Protein AF-A0A973QUW1-F1 (afdb_monomer_lite)

Sequence (103 aa):
MPLIRKERAGNDSFGNSWPEDGAVVKVDPEHVPSLLAIEDGGFSEVTPATKETPEDPTPPEDPEEELSEVDPDAPAGEPESKPAAKKTTARKTTASRKTVEEG

Radius of gyration: 27.48 Å; chains: 1; bounding box: 57×66×60 Å

Structure (mmCIF, N/CA/C/O backbone):
data_AF-A0A973QUW1-F1
#
_entry.id   AF-A0A973QUW1-F1
#
loop_
_atom_site.group_PDB
_atom_site.id
_atom_site.type_symbol
_atom_site.label_atom_id
_atom_site.label_alt_id
_atom_site.label_comp_id
_atom_site.label_asym_id
_atom_site.label_entity_id
_atom_site.label_seq_id
_atom_site.pdbx_PDB_ins_code
_atom_site.Cartn_x
_atom_site.Cartn_y
_atom_site.Cartn_z
_atom_site.occupancy
_atom_site.B_iso_or_equiv
_atom_site.auth_seq_id
_atom_site.auth_comp_id
_atom_site.auth_asym_id
_atom_site.auth_atom_id
_atom_site.pdbx_PDB_model_num
ATOM 1 N N . MET A 1 1 ? -1.260 -6.992 12.700 1.00 79.62 1 MET A N 1
ATOM 2 C CA . MET A 1 1 ? -1.163 -5.745 11.916 1.00 79.62 1 MET A CA 1
ATOM 3 C C . MET A 1 1 ? -1.343 -6.124 10.456 1.00 79.62 1 MET A C 1
ATOM 5 O O . MET A 1 1 ? -0.761 -7.140 10.070 1.00 79.62 1 MET A O 1
ATOM 9 N N . PRO A 1 2 ? -2.172 -5.382 9.717 1.00 87.00 2 PRO A N 1
ATOM 10 C CA . PRO A 1 2 ? -2.476 -5.638 8.312 1.00 87.00 2 PRO A CA 1
ATOM 11 C C . PRO A 1 2 ? -1.239 -5.492 7.419 1.00 87.00 2 PRO A C 1
ATOM 13 O O . PRO A 1 2 ? -0.310 -4.740 7.725 1.00 87.00 2 PRO A O 1
ATOM 16 N N . LEU A 1 3 ? -1.229 -6.252 6.327 1.00 92.19 3 LEU A N 1
ATOM 17 C CA . LEU A 1 3 ? -0.227 -6.152 5.275 1.00 92.19 3 LEU A CA 1
ATOM 18 C C . LEU A 1 3 ? -0.857 -5.393 4.116 1.00 92.19 3 LEU A C 1
ATOM 20 O O . LEU A 1 3 ? -1.911 -5.784 3.625 1.00 92.19 3 LEU A O 1
ATOM 24 N N . ILE A 1 4 ? -0.220 -4.315 3.686 1.00 93.62 4 ILE A N 1
ATOM 25 C CA . ILE A 1 4 ? -0.673 -3.517 2.551 1.00 93.62 4 ILE A CA 1
ATOM 26 C C . ILE A 1 4 ? 0.357 -3.673 1.444 1.00 93.62 4 ILE A C 1
ATOM 28 O O . ILE A 1 4 ? 1.553 -3.681 1.719 1.00 93.62 4 ILE A O 1
ATOM 32 N N . ARG A 1 5 ? -0.105 -3.814 0.207 1.00 94.19 5 ARG A N 1
ATOM 33 C CA . ARG A 1 5 ? 0.693 -3.736 -1.014 1.00 94.19 5 ARG A CA 1
ATOM 34 C C . ARG A 1 5 ? 0.607 -2.323 -1.573 1.00 94.19 5 ARG A C 1
ATOM 36 O O . ARG A 1 5 ? -0.485 -1.764 -1.590 1.00 94.19 5 ARG A O 1
ATOM 43 N N . LYS A 1 6 ? 1.716 -1.777 -2.070 1.00 93.69 6 LYS A N 1
ATOM 44 C CA . LYS A 1 6 ? 1.737 -0.508 -2.809 1.00 93.69 6 LYS A CA 1
ATOM 45 C C . LYS A 1 6 ? 2.309 -0.726 -4.198 1.00 93.69 6 LYS A C 1
ATOM 47 O O . LYS A 1 6 ? 3.370 -1.324 -4.322 1.00 93.69 6 LYS A O 1
ATOM 52 N N . GLU A 1 7 ? 1.633 -0.232 -5.226 1.00 94.19 7 GLU A N 1
ATOM 53 C CA . GLU A 1 7 ? 2.042 -0.407 -6.621 1.00 94.19 7 GLU A CA 1
ATOM 54 C C . GLU A 1 7 ? 3.420 0.195 -6.905 1.00 94.19 7 GLU A C 1
ATOM 56 O O . GLU A 1 7 ? 4.230 -0.463 -7.548 1.00 94.19 7 GLU A O 1
ATOM 61 N N . ARG A 1 8 ? 3.714 1.391 -6.377 1.00 91.94 8 ARG A N 1
ATOM 62 C CA . ARG A 1 8 ? 4.979 2.094 -6.627 1.00 91.94 8 ARG A CA 1
ATOM 63 C C . ARG A 1 8 ? 5.869 2.213 -5.388 1.00 91.94 8 ARG A C 1
ATOM 65 O O . ARG A 1 8 ? 5.391 2.586 -4.312 1.00 91.94 8 ARG A O 1
ATOM 72 N N . ALA A 1 9 ? 7.172 1.989 -5.566 1.00 93.19 9 ALA A N 1
ATOM 73 C CA . ALA A 1 9 ? 8.188 2.193 -4.530 1.00 93.19 9 ALA A CA 1
ATOM 74 C C . ALA A 1 9 ? 8.209 3.642 -3.989 1.00 93.19 9 ALA A C 1
ATOM 76 O O . ALA A 1 9 ? 7.763 4.589 -4.642 1.00 93.19 9 ALA A O 1
ATOM 77 N N . GLY A 1 10 ? 8.762 3.837 -2.791 1.00 92.12 10 GLY A N 1
ATOM 78 C CA . GLY A 1 10 ? 8.957 5.156 -2.174 1.00 92.12 10 GLY A CA 1
ATOM 79 C C . GLY A 1 10 ? 8.331 5.269 -0.790 1.00 92.12 10 GLY A C 1
ATOM 80 O O . GLY A 1 10 ? 8.098 4.270 -0.127 1.00 92.12 10 GLY A O 1
ATOM 81 N N . ASN A 1 11 ? 8.037 6.482 -0.335 1.00 92.50 11 ASN A N 1
ATOM 82 C CA . ASN A 1 11 ? 7.436 6.715 0.980 1.00 92.50 11 ASN A CA 1
ATOM 83 C C . ASN A 1 11 ? 5.938 7.014 0.855 1.00 92.50 11 ASN A C 1
ATOM 85 O O . ASN A 1 11 ? 5.486 7.525 -0.171 1.00 92.50 11 ASN A O 1
ATOM 89 N N . ASP A 1 12 ? 5.151 6.660 1.866 1.00 88.44 12 ASP A N 1
ATOM 90 C CA . ASP A 1 12 ? 3.789 7.180 2.026 1.00 88.44 12 ASP A CA 1
ATOM 91 C C . ASP A 1 12 ? 3.731 8.295 3.081 1.00 88.44 12 ASP A C 1
ATOM 93 O O . ASP A 1 12 ? 4.705 8.565 3.789 1.00 88.44 12 ASP A O 1
ATOM 97 N N . SER A 1 13 ? 2.582 8.963 3.173 1.00 88.62 13 SER A N 1
ATOM 98 C CA . SER A 1 13 ? 2.363 10.115 4.054 1.00 88.62 13 SER A CA 1
ATOM 99 C C . SER A 1 13 ? 2.446 9.797 5.553 1.00 88.62 13 SER A C 1
ATOM 101 O O . SER A 1 13 ? 2.613 10.718 6.347 1.00 88.62 13 SER A O 1
ATOM 103 N N . PHE A 1 14 ? 2.369 8.523 5.944 1.00 89.50 14 PHE A N 1
ATOM 104 C CA . PHE A 1 14 ? 2.514 8.050 7.324 1.00 89.50 14 PHE A CA 1
ATOM 105 C C . PHE A 1 14 ? 3.948 7.612 7.653 1.00 89.50 14 PHE A C 1
ATOM 107 O O . PHE A 1 14 ? 4.220 7.166 8.765 1.00 89.50 14 PHE A O 1
ATOM 114 N N . GLY A 1 15 ? 4.880 7.757 6.705 1.00 90.75 15 GLY A N 1
ATOM 115 C CA . GLY A 1 15 ? 6.298 7.486 6.914 1.00 90.75 15 GLY A CA 1
ATOM 116 C C . GLY A 1 15 ? 6.718 6.033 6.697 1.00 90.75 15 GLY A C 1
ATOM 117 O O . GLY A 1 15 ? 7.873 5.716 6.988 1.00 90.75 15 GLY A O 1
ATOM 118 N N . ASN A 1 16 ? 5.859 5.152 6.161 1.00 91.06 16 ASN A N 1
ATOM 119 C CA . ASN A 1 16 ? 6.328 3.821 5.766 1.00 91.06 16 ASN A CA 1
ATOM 120 C C . ASN A 1 16 ? 7.137 3.913 4.465 1.00 91.06 16 ASN A C 1
ATOM 122 O O . ASN A 1 16 ? 6.828 4.686 3.551 1.00 91.06 16 ASN A O 1
ATOM 126 N N . SER A 1 17 ? 8.205 3.122 4.405 1.00 93.19 17 SER A N 1
ATOM 127 C CA . SER A 1 17 ? 9.081 3.011 3.240 1.00 93.19 17 SER A CA 1
ATOM 128 C C . SER A 1 17 ? 8.763 1.731 2.477 1.00 93.19 17 SER A C 1
ATOM 130 O O . SER A 1 17 ? 8.763 0.641 3.047 1.00 93.19 17 SER A O 1
ATOM 132 N N . TRP A 1 18 ? 8.545 1.878 1.178 1.00 93.38 18 TRP A N 1
ATOM 133 C CA . TRP A 1 18 ? 8.204 0.824 0.235 1.00 93.38 18 TRP A CA 1
ATOM 134 C C . TRP A 1 18 ? 9.434 0.566 -0.643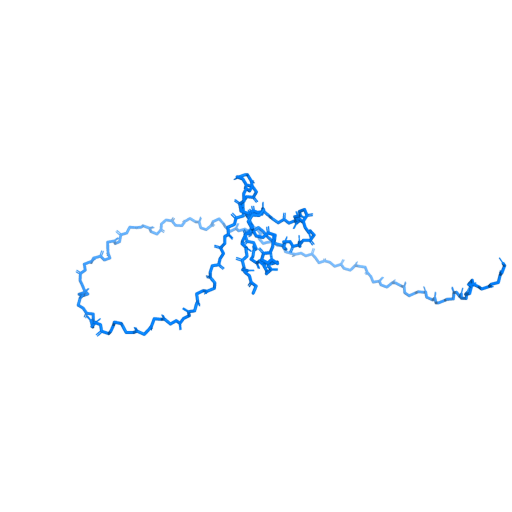 1.00 93.38 18 TRP A C 1
ATOM 136 O O . TRP A 1 18 ? 9.767 1.421 -1.468 1.00 93.38 18 TRP A O 1
ATOM 146 N N . PRO A 1 19 ? 10.166 -0.542 -0.420 1.00 92.88 19 PRO A N 1
ATOM 147 C CA . PRO A 1 19 ? 11.487 -0.754 -1.015 1.00 92.88 19 PRO A CA 1
ATOM 148 C C . PRO A 1 19 ? 11.456 -0.941 -2.535 1.00 92.88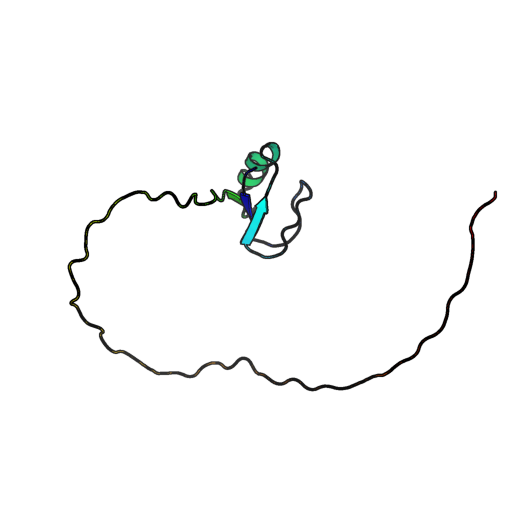 19 PRO A C 1
ATOM 150 O O . PRO A 1 19 ? 12.411 -0.567 -3.210 1.00 92.88 19 PRO A O 1
ATOM 153 N N . GLU A 1 20 ? 10.370 -1.499 -3.062 1.00 94.06 20 GLU A N 1
ATOM 154 C CA . GLU A 1 20 ? 10.191 -1.815 -4.477 1.00 94.06 20 GLU A CA 1
ATOM 155 C C . GLU A 1 20 ? 8.726 -1.646 -4.896 1.00 94.06 20 GLU A C 1
ATOM 157 O O . GLU A 1 20 ? 7.826 -1.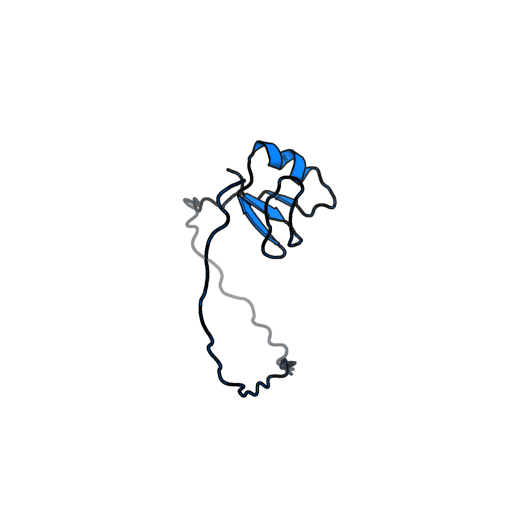514 -4.059 1.00 94.06 20 GLU A O 1
ATOM 162 N N . ASP A 1 21 ? 8.496 -1.617 -6.204 1.00 92.62 21 ASP A N 1
ATOM 163 C CA . ASP A 1 21 ? 7.165 -1.568 -6.796 1.00 92.62 21 ASP A CA 1
ATOM 164 C C . ASP A 1 21 ? 6.404 -2.863 -6.483 1.00 92.62 21 ASP A C 1
ATOM 166 O O . ASP A 1 21 ? 6.911 -3.972 -6.640 1.00 92.62 21 ASP A O 1
ATOM 170 N N . GLY A 1 22 ? 5.177 -2.738 -5.988 1.00 90.56 22 GLY A N 1
ATOM 171 C CA . GLY A 1 22 ? 4.398 -3.873 -5.510 1.00 90.56 22 GLY A CA 1
ATOM 172 C C . GLY A 1 22 ? 4.838 -4.415 -4.148 1.00 90.56 22 GLY A C 1
ATOM 173 O O . GLY A 1 22 ? 4.346 -5.482 -3.773 1.00 90.56 22 GLY A O 1
ATOM 174 N N . ALA A 1 23 ? 5.720 -3.727 -3.411 1.00 92.62 23 ALA A N 1
ATOM 175 C CA . ALA A 1 23 ? 6.149 -4.163 -2.086 1.00 92.62 23 ALA A CA 1
ATOM 176 C C . ALA A 1 23 ? 4.960 -4.327 -1.133 1.00 92.62 23 ALA A C 1
ATOM 178 O O . ALA A 1 23 ? 3.990 -3.569 -1.190 1.00 92.62 23 ALA A O 1
ATOM 179 N N . VAL A 1 24 ? 5.067 -5.303 -0.230 1.00 93.44 24 VAL A N 1
ATOM 180 C CA . VAL A 1 24 ? 4.084 -5.560 0.823 1.00 93.44 24 VAL A CA 1
ATOM 181 C C . VAL A 1 24 ? 4.702 -5.204 2.165 1.00 93.44 24 VAL A C 1
ATOM 183 O O . VAL A 1 24 ? 5.690 -5.806 2.585 1.00 93.44 24 VAL A O 1
ATOM 186 N N . VAL A 1 25 ? 4.120 -4.221 2.844 1.00 91.75 25 VAL A N 1
ATOM 187 C CA . VAL A 1 25 ? 4.622 -3.695 4.113 1.00 91.75 25 VAL A CA 1
ATOM 188 C C . VAL A 1 25 ? 3.550 -3.844 5.183 1.00 91.75 25 VAL A C 1
ATOM 190 O O . VAL A 1 25 ? 2.349 -3.745 4.933 1.00 91.75 25 VAL A O 1
ATOM 193 N N . LYS A 1 26 ? 4.000 -4.118 6.406 1.00 93.12 26 LYS A N 1
ATOM 194 C CA . LYS A 1 26 ? 3.146 -4.168 7.589 1.00 93.12 26 LYS A CA 1
ATOM 195 C C . LYS A 1 26 ? 2.839 -2.738 8.023 1.00 93.12 26 LYS A C 1
ATOM 197 O O . LYS A 1 26 ? 3.758 -2.016 8.396 1.00 93.12 26 LYS A O 1
ATOM 202 N N . VAL A 1 27 ? 1.570 -2.352 7.971 1.00 91.50 27 VAL A N 1
ATOM 203 C CA . VAL A 1 27 ? 1.118 -0.991 8.291 1.00 91.50 27 VAL A CA 1
ATOM 204 C C . VAL A 1 27 ? 0.268 -1.016 9.557 1.00 91.50 27 VAL A C 1
ATOM 206 O O . VAL A 1 27 ? -0.375 -2.022 9.877 1.00 91.50 27 VAL A O 1
ATOM 209 N N . ASP A 1 28 ? 0.282 0.086 10.300 1.00 91.50 28 ASP A N 1
ATOM 210 C CA . ASP A 1 28 ? -0.593 0.263 11.453 1.00 91.50 28 ASP A CA 1
ATOM 211 C C . ASP A 1 28 ? -2.072 0.259 11.017 1.00 91.50 28 ASP A C 1
ATOM 213 O O . ASP A 1 28 ? -2.427 0.937 10.046 1.00 91.50 28 ASP A O 1
ATOM 217 N N . PRO A 1 29 ? -2.956 -0.504 11.689 1.00 90.31 29 PRO A N 1
ATOM 218 C CA . PRO A 1 29 ? -4.354 -0.645 11.278 1.00 90.31 29 PRO A CA 1
ATOM 219 C C . PRO A 1 29 ? -5.118 0.683 11.230 1.00 90.31 29 PRO A C 1
ATOM 221 O O . PRO A 1 29 ? -6.048 0.809 10.442 1.00 90.31 29 PRO A O 1
ATOM 224 N N . GLU A 1 30 ? -4.709 1.683 12.014 1.00 92.44 30 GLU A N 1
ATOM 225 C CA . GLU A 1 30 ? -5.315 3.020 11.997 1.00 92.44 30 GLU A CA 1
ATOM 226 C C . GLU A 1 30 ? -5.053 3.778 10.682 1.00 92.44 30 GLU A C 1
ATOM 228 O O . GLU A 1 30 ? -5.855 4.618 10.274 1.00 92.44 30 GLU A O 1
ATOM 233 N N . HIS A 1 31 ? -3.963 3.464 9.973 1.00 92.44 31 HIS A N 1
ATOM 234 C CA . HIS A 1 31 ? -3.588 4.129 8.720 1.00 92.44 31 HIS A CA 1
ATOM 235 C C . HIS A 1 31 ? -4.122 3.413 7.473 1.00 92.44 31 HIS A C 1
ATOM 237 O O . HIS A 1 31 ? -4.284 4.042 6.429 1.00 92.44 31 HIS A O 1
ATOM 243 N N . VAL A 1 32 ? -4.440 2.118 7.570 1.00 90.62 32 VAL A N 1
ATOM 244 C CA . VAL A 1 32 ? -4.957 1.309 6.454 1.00 90.62 32 VAL A CA 1
ATOM 245 C C . VAL A 1 32 ? -6.172 1.905 5.744 1.00 90.62 32 VAL A C 1
ATOM 247 O O . VAL A 1 32 ? -6.089 2.054 4.525 1.00 90.62 32 VAL A O 1
ATOM 250 N N . PRO A 1 33 ? -7.273 2.288 6.423 1.00 92.81 33 PRO A N 1
ATOM 251 C CA . PRO A 1 33 ? -8.428 2.846 5.721 1.00 92.81 33 PRO A CA 1
ATOM 252 C C . PRO A 1 33 ? -8.067 4.129 4.965 1.00 92.81 33 PRO A C 1
ATOM 254 O O . PRO A 1 33 ? -8.570 4.356 3.870 1.00 92.81 33 PRO A O 1
ATOM 257 N N . SER A 1 34 ? -7.147 4.930 5.509 1.00 93.38 34 SER A N 1
ATOM 258 C CA . SER A 1 34 ? -6.661 6.148 4.860 1.00 93.38 34 SER A CA 1
ATOM 259 C C . SER A 1 34 ? -5.812 5.855 3.624 1.00 93.38 34 SER A C 1
ATOM 261 O O . SER A 1 34 ? -5.915 6.587 2.649 1.00 93.38 34 SER A O 1
ATOM 263 N N . LEU A 1 35 ? -4.994 4.796 3.638 1.00 90.19 35 LEU A N 1
ATOM 264 C CA . LEU A 1 35 ? -4.202 4.373 2.477 1.00 90.19 35 LEU A CA 1
ATOM 265 C C . LEU A 1 35 ? -5.079 3.771 1.374 1.00 90.19 35 LEU A C 1
ATOM 267 O O . LEU A 1 35 ? -4.907 4.106 0.206 1.00 90.19 35 LEU A O 1
ATOM 271 N N . LEU A 1 36 ? -6.037 2.916 1.741 1.00 90.31 36 LEU A N 1
ATOM 272 C CA . LEU A 1 36 ? -6.958 2.277 0.795 1.00 90.31 36 LEU A CA 1
ATOM 273 C C . LEU A 1 36 ? -7.970 3.260 0.188 1.00 90.31 36 LEU A C 1
ATOM 275 O O . LEU A 1 36 ? -8.492 3.001 -0.890 1.00 90.31 36 LEU A O 1
ATOM 279 N N . ALA A 1 37 ? -8.237 4.388 0.852 1.00 92.88 37 ALA A N 1
ATOM 280 C CA . ALA A 1 37 ? -9.100 5.445 0.326 1.00 92.88 37 ALA A CA 1
ATOM 281 C C . ALA A 1 37 ? -8.449 6.278 -0.797 1.00 92.88 37 ALA A C 1
ATOM 283 O O . ALA A 1 37 ? -9.127 7.093 -1.421 1.00 92.88 37 ALA A O 1
ATOM 284 N N . ILE A 1 38 ? -7.147 6.113 -1.058 1.00 88.56 38 ILE A N 1
ATOM 285 C CA . ILE A 1 38 ? -6.446 6.843 -2.118 1.00 88.56 38 ILE A CA 1
ATOM 286 C C . ILE A 1 38 ? -6.621 6.082 -3.440 1.00 88.56 38 ILE A C 1
ATOM 288 O O . ILE A 1 38 ? -5.870 5.147 -3.712 1.00 88.56 38 ILE A O 1
ATOM 292 N N . GLU A 1 39 ? -7.571 6.509 -4.279 1.00 84.25 39 GLU A N 1
ATOM 293 C CA . GLU A 1 39 ? -7.864 5.871 -5.582 1.00 84.25 39 GLU A CA 1
ATOM 294 C C . GLU A 1 39 ? -6.637 5.758 -6.508 1.00 84.25 39 GLU A C 1
ATOM 296 O O . GLU A 1 39 ? -6.443 4.726 -7.141 1.00 84.25 39 GLU A O 1
ATOM 301 N N . ASP A 1 40 ? -5.774 6.777 -6.547 1.00 84.19 40 ASP A N 1
ATOM 302 C CA . ASP A 1 40 ? -4.540 6.797 -7.362 1.00 84.19 40 ASP A CA 1
ATOM 303 C C . ASP A 1 40 ? -3.298 6.300 -6.588 1.00 84.19 40 ASP A C 1
ATOM 305 O O . ASP A 1 40 ? -2.181 6.270 -7.092 1.00 84.19 40 ASP A O 1
ATOM 309 N N . GLY A 1 41 ? -3.461 5.912 -5.320 1.00 82.00 41 GLY A N 1
ATOM 310 C CA . GLY A 1 41 ? -2.337 5.583 -4.439 1.00 82.00 41 GLY A CA 1
ATOM 311 C C . GLY A 1 41 ? -1.724 4.207 -4.702 1.00 82.00 41 GLY A C 1
ATOM 312 O O . GLY A 1 41 ? -0.640 3.913 -4.192 1.00 82.00 41 GLY A O 1
ATOM 313 N N . GLY A 1 42 ? -2.417 3.359 -5.468 1.00 89.44 42 GLY A N 1
ATOM 314 C CA . GLY A 1 42 ? -1.988 1.995 -5.771 1.00 89.44 42 GLY A CA 1
ATOM 315 C C . GLY A 1 42 ? -1.894 1.102 -4.531 1.00 89.44 42 GLY A C 1
ATOM 316 O O . GLY A 1 42 ? -1.066 0.193 -4.502 1.00 89.44 42 GLY A O 1
ATOM 317 N N . PHE A 1 43 ? -2.678 1.379 -3.483 1.00 92.69 43 PHE A N 1
ATOM 318 C CA . PHE A 1 43 ? -2.680 0.596 -2.246 1.00 92.69 43 PHE A CA 1
ATOM 319 C C . PHE A 1 43 ? -3.707 -0.539 -2.306 1.00 92.69 43 PHE A C 1
ATOM 321 O O . PHE A 1 43 ? -4.822 -0.370 -2.792 1.00 92.69 43 PHE A O 1
ATOM 328 N N . SER A 1 44 ? -3.355 -1.713 -1.789 1.00 90.44 44 SER A N 1
ATOM 329 C CA . SER A 1 44 ? -4.267 -2.859 -1.692 1.00 90.44 44 SER A CA 1
ATOM 330 C C . SER A 1 44 ? -4.010 -3.656 -0.423 1.00 90.44 44 SER A C 1
ATOM 332 O O . SER A 1 44 ? -2.859 -3.882 -0.055 1.00 90.44 44 SER A O 1
ATOM 334 N N . GLU A 1 45 ? -5.066 -4.105 0.251 1.00 90.56 45 GLU A N 1
ATOM 335 C CA . GLU A 1 45 ? -4.918 -4.967 1.422 1.00 90.56 45 GLU A CA 1
ATOM 336 C C . GLU A 1 45 ? -4.541 -6.389 0.996 1.00 90.56 45 GLU A C 1
ATOM 338 O O . GLU A 1 45 ? -5.167 -6.983 0.120 1.00 90.56 45 GLU A O 1
ATOM 343 N N . VAL A 1 46 ? -3.497 -6.931 1.620 1.00 89.50 46 VAL A N 1
ATOM 344 C CA . VAL A 1 46 ? -3.058 -8.313 1.450 1.00 89.50 46 VAL A CA 1
ATOM 345 C C . VAL A 1 46 ? -3.447 -9.067 2.708 1.00 89.50 46 VAL A C 1
ATOM 347 O O . VAL A 1 46 ? -2.832 -8.918 3.765 1.00 89.50 46 VAL A O 1
ATOM 350 N N . THR A 1 47 ? -4.457 -9.919 2.602 1.00 80.38 47 THR A N 1
ATOM 351 C CA . THR A 1 47 ? -4.696 -10.928 3.625 1.00 80.38 47 THR A CA 1
ATOM 352 C C . THR A 1 47 ? -3.565 -11.953 3.527 1.00 80.38 47 THR A C 1
ATOM 354 O O . THR A 1 47 ? -3.414 -12.594 2.484 1.00 80.38 47 THR A O 1
ATOM 357 N N . PRO A 1 48 ? -2.704 -12.107 4.558 1.00 65.50 48 PRO A N 1
ATOM 358 C CA . PRO A 1 48 ? -1.750 -13.201 4.550 1.00 65.50 48 PRO A CA 1
ATOM 359 C C . PRO A 1 48 ? -2.578 -14.475 4.477 1.00 65.50 48 PRO A C 1
ATOM 361 O O . PRO A 1 48 ? -3.390 -14.732 5.366 1.00 65.50 48 PRO A O 1
ATOM 364 N N . ALA A 1 49 ? -2.421 -15.231 3.392 1.00 60.12 49 ALA A N 1
ATOM 365 C CA . ALA A 1 49 ? -3.059 -16.523 3.263 1.00 60.12 49 ALA A CA 1
ATOM 366 C C . ALA A 1 49 ? -2.577 -17.380 4.436 1.00 60.12 49 ALA A C 1
ATOM 368 O O . ALA A 1 49 ? -1.467 -17.917 4.426 1.00 60.12 49 ALA A O 1
ATOM 369 N N . THR A 1 5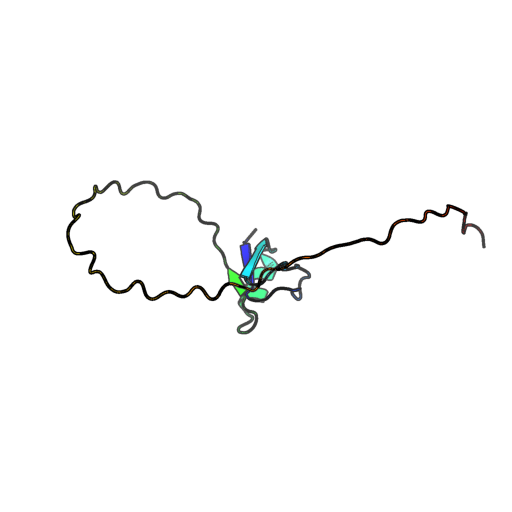0 ? -3.404 -17.484 5.474 1.00 48.81 50 THR A N 1
ATOM 370 C CA . THR A 1 50 ? -3.364 -18.633 6.360 1.00 48.81 50 THR A CA 1
ATOM 371 C C . THR A 1 50 ? -3.505 -19.816 5.411 1.00 48.81 50 THR A C 1
ATOM 373 O O . THR A 1 50 ? -4.528 -19.980 4.749 1.00 48.81 50 THR A O 1
ATOM 376 N N . LYS A 1 51 ? -2.429 -20.586 5.246 1.00 51.47 51 LYS A N 1
ATOM 377 C CA . LYS A 1 51 ? -2.505 -21.932 4.685 1.00 51.47 51 LYS A CA 1
ATOM 378 C C . LYS A 1 51 ? -3.323 -22.785 5.663 1.00 51.47 51 LYS A C 1
ATOM 380 O O . LYS A 1 51 ? -2.777 -23.602 6.385 1.00 51.47 51 LYS A O 1
ATOM 385 N N . GLU A 1 52 ? -4.626 -22.563 5.702 1.00 47.16 52 GLU A N 1
ATOM 386 C CA . GLU A 1 52 ? -5.615 -23.538 6.130 1.00 47.16 52 GLU A CA 1
ATOM 387 C C . GLU A 1 52 ? -6.604 -23.667 4.983 1.00 47.16 52 GLU A C 1
ATOM 389 O O . GLU A 1 52 ? -7.685 -23.089 4.967 1.00 47.16 52 GLU A O 1
ATOM 394 N N . THR A 1 53 ? -6.193 -24.450 3.994 1.00 48.81 53 THR A N 1
ATOM 395 C CA . THR A 1 53 ? -7.131 -25.336 3.319 1.00 48.81 53 THR A CA 1
ATOM 396 C C . THR A 1 53 ? -7.038 -26.677 4.046 1.00 48.81 53 THR A C 1
ATOM 398 O O . THR A 1 53 ? -6.117 -27.441 3.751 1.00 48.81 53 THR A O 1
ATOM 401 N N . PRO A 1 54 ? -7.906 -26.988 5.023 1.00 57.34 54 PRO A N 1
ATOM 402 C CA . PRO A 1 54 ? -8.218 -28.365 5.327 1.00 57.34 54 PRO A CA 1
ATOM 403 C C . PRO A 1 54 ? -9.365 -28.809 4.407 1.00 57.34 54 PRO A C 1
ATOM 405 O O . PRO A 1 54 ? -10.463 -28.266 4.459 1.00 57.34 54 PRO A O 1
ATOM 408 N N . GLU A 1 55 ? -9.051 -29.813 3.589 1.00 55.47 55 GLU A N 1
ATOM 409 C CA . GLU A 1 55 ? -9.974 -30.781 2.979 1.00 55.47 55 GLU A CA 1
ATOM 410 C C . GLU A 1 55 ? -10.838 -30.338 1.787 1.00 55.47 55 GLU A C 1
ATOM 412 O O . GLU A 1 55 ? -11.986 -29.934 1.923 1.00 55.47 55 GLU A O 1
ATOM 417 N N . ASP A 1 56 ? -10.319 -30.616 0.591 1.00 46.28 56 ASP A N 1
ATOM 418 C CA . ASP A 1 56 ? -11.066 -31.450 -0.355 1.00 46.28 56 ASP A CA 1
ATOM 419 C C . ASP A 1 56 ? -10.088 -32.446 -1.014 1.00 46.28 56 ASP A C 1
ATOM 421 O O . ASP A 1 56 ? -9.331 -32.073 -1.913 1.00 46.28 56 ASP A O 1
ATOM 425 N N . PRO A 1 57 ? -9.980 -33.698 -0.526 1.00 58.31 57 PRO A N 1
ATOM 426 C CA . PRO A 1 57 ? -9.287 -34.755 -1.242 1.00 58.31 57 PRO A CA 1
ATOM 427 C C . PRO A 1 57 ? -10.260 -35.412 -2.228 1.00 58.31 57 PRO A C 1
ATOM 429 O O . PRO A 1 57 ? -10.605 -36.582 -2.061 1.00 58.31 57 PRO A O 1
ATOM 432 N N . THR A 1 58 ? -10.714 -34.692 -3.256 1.00 58.50 58 THR A N 1
ATOM 433 C CA . THR A 1 58 ? -11.316 -35.365 -4.414 1.00 58.50 58 THR A CA 1
ATOM 434 C C . THR A 1 58 ? -10.190 -35.759 -5.385 1.00 58.50 58 THR A C 1
ATOM 436 O O . THR A 1 58 ? -9.451 -34.888 -5.848 1.00 58.50 58 THR A O 1
ATOM 439 N N . PRO A 1 59 ? -9.969 -37.066 -5.636 1.00 55.53 59 PRO A N 1
ATOM 440 C CA . PRO A 1 59 ? -8.881 -37.558 -6.482 1.00 55.53 59 PRO A CA 1
ATOM 441 C C . PRO A 1 59 ? -9.055 -37.176 -7.968 1.00 55.53 59 PRO A C 1
ATOM 443 O O . PRO A 1 59 ? -10.161 -36.842 -8.390 1.00 55.53 59 PRO A O 1
ATOM 446 N N . PRO A 1 60 ? -7.964 -37.221 -8.758 1.00 58.56 60 PRO A N 1
ATOM 447 C CA . PRO A 1 60 ? -7.898 -36.663 -10.102 1.00 58.56 60 PRO A CA 1
ATOM 448 C C . PRO A 1 60 ? -8.424 -37.651 -11.156 1.00 58.56 60 PRO A C 1
ATOM 450 O O . PRO A 1 60 ? -7.856 -38.725 -11.336 1.00 58.56 60 PRO A O 1
ATOM 453 N N . GLU A 1 61 ? -9.455 -37.257 -11.893 1.00 56.47 61 GLU A N 1
ATOM 454 C CA . GLU A 1 61 ? -9.799 -37.783 -13.221 1.00 56.47 61 GLU A CA 1
ATOM 455 C C . GLU A 1 61 ? -9.953 -36.528 -14.092 1.00 56.47 61 GLU A C 1
ATOM 457 O O . GLU A 1 61 ? -10.766 -35.663 -13.785 1.00 56.47 61 GLU A O 1
ATOM 462 N N . ASP A 1 62 ? -9.059 -36.226 -15.028 1.00 55.56 62 ASP A N 1
ATOM 463 C CA . ASP A 1 62 ? -8.910 -36.932 -16.298 1.00 55.56 62 ASP A CA 1
ATOM 464 C C . ASP A 1 62 ? -7.600 -36.461 -16.983 1.00 55.56 62 ASP A C 1
ATOM 466 O O . ASP A 1 62 ? -7.350 -35.250 -17.015 1.00 55.56 62 ASP A O 1
ATOM 470 N N . PRO A 1 63 ? -6.711 -37.356 -17.458 1.00 58.91 63 PRO A N 1
ATOM 471 C CA . PRO A 1 63 ? -5.494 -36.962 -18.148 1.00 58.91 63 PRO A CA 1
ATOM 472 C C . PRO A 1 63 ? -5.572 -37.244 -19.652 1.00 58.91 63 PRO A C 1
ATOM 474 O O . PRO A 1 63 ? -4.758 -38.018 -20.129 1.00 58.91 63 PRO A O 1
ATOM 477 N N . GLU A 1 64 ? -6.464 -36.627 -20.424 1.00 57.84 64 GLU A N 1
ATOM 478 C CA . GLU A 1 64 ? -6.358 -36.669 -21.889 1.00 57.84 64 GLU A CA 1
ATOM 479 C C . GLU A 1 64 ? -7.019 -35.439 -22.534 1.00 57.84 64 GLU A C 1
ATOM 481 O O . GLU A 1 64 ? -8.232 -35.332 -22.574 1.00 57.84 64 GLU A O 1
ATOM 486 N N . GLU A 1 65 ? -6.214 -34.489 -23.026 1.00 55.34 65 GLU A N 1
ATOM 487 C CA . GLU A 1 65 ? -6.337 -33.960 -24.398 1.00 55.34 65 GLU A CA 1
ATOM 488 C C . GLU A 1 65 ? -5.210 -32.945 -24.694 1.00 55.34 65 GLU A C 1
ATOM 490 O O . GLU A 1 65 ? -5.177 -31.810 -24.227 1.00 55.34 65 GLU A O 1
ATOM 495 N N . GLU A 1 66 ? -4.259 -33.437 -25.489 1.00 53.31 66 GLU A N 1
ATOM 496 C CA . GLU A 1 66 ? -3.601 -32.736 -26.595 1.00 53.31 66 GLU A CA 1
ATOM 497 C C . GLU A 1 66 ? -2.746 -31.494 -26.295 1.00 53.31 66 GLU A C 1
ATOM 499 O O . GLU A 1 66 ? -3.111 -30.335 -26.499 1.00 53.31 66 GLU A O 1
ATOM 504 N N . LEU A 1 67 ? -1.480 -31.795 -25.994 1.00 50.53 67 LEU A N 1
ATOM 505 C CA . LEU A 1 67 ? -0.328 -30.987 -26.388 1.00 50.53 67 LEU A CA 1
ATOM 506 C C . LEU A 1 67 ? -0.309 -30.816 -27.920 1.00 50.53 67 LEU A C 1
ATOM 508 O O . LEU A 1 67 ? 0.376 -31.552 -28.628 1.00 50.53 67 LEU A O 1
ATOM 512 N N . SER A 1 68 ? -1.052 -29.838 -28.437 1.00 54.50 68 SER A N 1
ATOM 513 C CA . SER A 1 68 ? -0.862 -29.353 -29.804 1.00 54.50 68 SER A CA 1
ATOM 514 C C . SER A 1 68 ? 0.365 -28.442 -29.860 1.00 54.50 68 SER A C 1
ATOM 516 O O . SER A 1 68 ? 0.333 -27.268 -29.499 1.00 54.50 68 SER A O 1
ATOM 518 N N . GLU A 1 69 ? 1.460 -29.066 -30.277 1.00 56.84 69 GLU A N 1
ATOM 519 C CA . GLU A 1 69 ? 2.627 -28.513 -30.963 1.00 56.84 69 GLU A CA 1
ATOM 520 C C . GLU A 1 69 ? 2.318 -27.259 -31.807 1.00 56.84 69 GLU A C 1
ATOM 522 O O . GLU A 1 69 ? 1.486 -27.323 -32.705 1.00 56.84 69 GLU A O 1
ATOM 527 N N . VAL A 1 70 ? 2.992 -26.138 -31.503 1.00 50.88 70 VAL A N 1
ATOM 528 C CA . VAL A 1 70 ? 3.240 -24.927 -32.331 1.00 50.88 70 VAL A CA 1
ATOM 529 C C . VAL A 1 70 ? 3.925 -23.915 -31.390 1.00 50.88 70 VAL A C 1
ATOM 531 O O . VAL A 1 70 ? 3.378 -23.607 -30.339 1.00 50.88 70 VAL A O 1
ATOM 534 N N . ASP A 1 71 ? 5.113 -23.348 -31.589 1.00 53.22 71 ASP A N 1
ATOM 535 C CA . ASP A 1 71 ? 6.116 -23.319 -32.654 1.00 53.22 71 ASP A CA 1
ATOM 536 C C . ASP A 1 71 ? 7.437 -22.843 -31.975 1.00 53.22 71 ASP A C 1
ATOM 538 O O . ASP A 1 71 ? 7.386 -21.899 -31.179 1.00 53.22 71 ASP A O 1
ATOM 542 N N . PRO A 1 72 ? 8.602 -23.496 -32.168 1.00 57.50 72 PRO A N 1
ATOM 543 C CA . PRO A 1 72 ? 9.861 -23.108 -31.532 1.00 57.50 72 PRO A CA 1
ATOM 544 C C . PRO A 1 72 ? 10.650 -22.075 -32.362 1.00 57.50 72 PRO A C 1
ATOM 546 O O . PRO A 1 72 ? 11.858 -22.237 -32.547 1.00 57.50 72 PRO A O 1
ATOM 549 N N . ASP A 1 73 ? 10.015 -21.005 -32.848 1.00 48.34 73 ASP A N 1
ATOM 550 C CA . ASP A 1 73 ? 10.740 -19.852 -33.396 1.00 48.34 73 ASP A CA 1
ATOM 551 C C . ASP A 1 73 ? 11.247 -18.952 -32.256 1.00 48.34 73 ASP A C 1
ATOM 553 O O . ASP A 1 73 ? 10.613 -18.002 -31.796 1.00 48.34 73 ASP A O 1
ATOM 557 N N . ALA A 1 74 ? 12.426 -19.308 -31.748 1.00 57.03 74 ALA A N 1
ATOM 558 C CA . ALA A 1 74 ? 13.285 -18.385 -31.023 1.00 57.03 74 ALA A CA 1
ATOM 559 C C . ALA A 1 74 ? 14.030 -17.506 -32.049 1.00 57.03 74 ALA A C 1
ATOM 561 O O . ALA A 1 74 ? 14.526 -18.013 -33.055 1.00 57.03 74 ALA A O 1
ATOM 562 N N . PRO A 1 75 ? 14.273 -16.227 -31.732 1.00 46.75 75 PRO A N 1
ATOM 563 C CA . PRO A 1 75 ? 15.454 -16.014 -30.915 1.00 46.75 75 PRO A CA 1
ATOM 564 C C . PRO A 1 75 ? 15.180 -15.203 -29.657 1.00 46.75 75 PRO A C 1
ATOM 566 O O . PRO A 1 75 ? 14.658 -14.089 -29.669 1.00 46.75 75 PRO A O 1
ATOM 569 N N . ALA A 1 76 ? 15.660 -15.795 -28.567 1.00 49.19 76 ALA A N 1
ATOM 570 C CA . ALA A 1 76 ? 16.127 -15.123 -27.377 1.00 49.19 76 ALA A CA 1
ATOM 571 C C . ALA A 1 76 ? 16.783 -13.777 -27.726 1.00 49.19 76 ALA A C 1
ATOM 573 O O . ALA A 1 76 ? 17.902 -13.721 -28.238 1.00 49.19 76 ALA A O 1
ATOM 574 N N . GLY A 1 77 ? 16.081 -12.688 -27.416 1.00 42.81 77 GLY A N 1
ATOM 575 C CA . GLY A 1 77 ? 16.696 -11.383 -27.228 1.00 42.81 77 GLY A CA 1
ATOM 576 C C . GLY A 1 77 ? 17.556 -11.446 -25.974 1.00 42.81 77 GLY A C 1
ATOM 577 O O . GLY A 1 77 ? 17.105 -11.115 -24.881 1.00 42.81 77 GLY A O 1
ATOM 578 N N . GLU A 1 78 ? 18.769 -11.962 -26.137 1.00 53.97 78 GLU A N 1
ATOM 579 C CA . GLU A 1 78 ? 19.841 -11.953 -25.153 1.00 53.97 78 GLU A CA 1
ATOM 580 C C . GLU A 1 78 ? 20.006 -10.511 -24.624 1.00 53.97 78 GLU A C 1
ATOM 582 O O . GLU A 1 78 ? 20.262 -9.603 -25.421 1.00 53.97 78 GLU A O 1
ATOM 587 N N . PRO A 1 79 ? 19.840 -10.234 -23.315 1.00 55.06 79 PRO A N 1
ATOM 588 C CA . PRO A 1 79 ? 20.336 -8.987 -22.762 1.00 55.06 79 PRO A CA 1
ATOM 589 C C . PRO A 1 79 ? 21.855 -9.025 -22.897 1.00 55.06 79 PRO A C 1
ATOM 591 O O . PRO A 1 79 ? 22.505 -9.905 -22.328 1.00 55.06 79 PRO A O 1
ATOM 594 N N . GLU A 1 80 ? 22.399 -8.091 -23.677 1.00 51.16 80 GLU A N 1
ATOM 595 C CA . GLU A 1 80 ? 23.830 -7.907 -23.900 1.00 51.16 80 GLU A CA 1
ATOM 596 C C . GLU A 1 80 ? 24.600 -8.015 -22.576 1.00 51.16 80 GLU A C 1
ATOM 598 O O . GLU A 1 80 ? 24.675 -7.095 -21.759 1.00 51.16 80 GLU A O 1
ATOM 603 N N . SER A 1 81 ? 25.189 -9.187 -22.361 1.00 59.91 81 SER A N 1
ATOM 604 C CA . SER A 1 81 ? 26.238 -9.381 -21.383 1.00 59.91 81 SER A CA 1
ATOM 605 C C . SER A 1 81 ? 27.543 -8.927 -22.014 1.00 59.91 81 SER A C 1
ATOM 607 O O . SER A 1 81 ? 28.049 -9.591 -22.919 1.00 59.91 81 SER A O 1
ATOM 609 N N . LYS A 1 82 ? 28.184 -7.903 -21.441 1.00 55.47 82 LYS A N 1
ATOM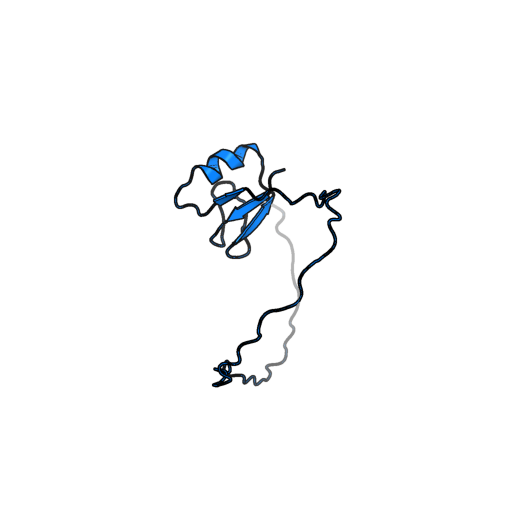 610 C CA . LYS A 1 82 ? 29.604 -8.059 -21.103 1.00 55.47 82 LYS A CA 1
ATOM 611 C C . LYS A 1 82 ? 30.108 -7.123 -19.994 1.00 55.47 82 LYS A C 1
ATOM 613 O O . LYS A 1 82 ? 29.988 -5.906 -20.097 1.00 55.47 82 LYS A O 1
ATOM 618 N N . PRO A 1 83 ? 30.756 -7.699 -18.966 1.00 64.31 83 PRO A N 1
ATOM 619 C CA . PRO A 1 83 ? 31.507 -6.998 -17.935 1.00 64.31 83 PRO A CA 1
ATOM 620 C C . PRO A 1 83 ? 32.995 -6.876 -18.318 1.00 64.31 83 PRO A C 1
ATOM 622 O O . PRO A 1 83 ? 33.552 -7.785 -18.926 1.00 64.31 83 PRO A O 1
ATOM 625 N N . ALA A 1 84 ? 33.671 -5.802 -17.897 1.00 52.34 84 ALA A N 1
ATOM 626 C CA . ALA A 1 84 ? 35.125 -5.765 -17.656 1.00 52.34 84 ALA A CA 1
ATOM 627 C C . ALA A 1 84 ? 35.497 -4.419 -16.994 1.00 52.34 84 ALA A C 1
ATOM 629 O O . ALA A 1 84 ? 35.413 -3.371 -17.615 1.00 52.34 84 ALA A O 1
ATOM 630 N N . ALA A 1 85 ? 35.723 -4.350 -15.683 1.00 57.59 85 ALA A N 1
ATOM 631 C CA . ALA A 1 85 ? 36.948 -4.732 -14.976 1.00 57.59 85 ALA A CA 1
ATOM 632 C C . ALA A 1 85 ? 38.112 -3.728 -15.138 1.00 57.59 85 ALA A C 1
ATOM 634 O O . ALA A 1 85 ? 38.759 -3.696 -16.178 1.00 57.59 85 ALA A O 1
ATOM 635 N N . LYS A 1 86 ? 38.466 -3.047 -14.032 1.00 56.06 86 LYS A N 1
ATOM 636 C CA . LYS A 1 86 ? 39.783 -3.084 -13.342 1.00 56.06 86 LYS A CA 1
ATOM 637 C C . LYS A 1 86 ? 40.188 -1.730 -12.732 1.00 56.06 86 LYS A C 1
ATOM 639 O O . LYS A 1 86 ? 40.518 -0.792 -13.435 1.00 56.06 86 LYS A O 1
ATOM 644 N N . LYS A 1 87 ? 40.328 -1.767 -11.400 1.00 55.34 87 LYS A N 1
ATOM 645 C CA . LYS A 1 87 ? 41.373 -1.131 -10.573 1.00 55.34 87 LYS A CA 1
ATOM 646 C C . LYS A 1 87 ? 41.504 0.404 -10.612 1.00 55.34 87 LYS A C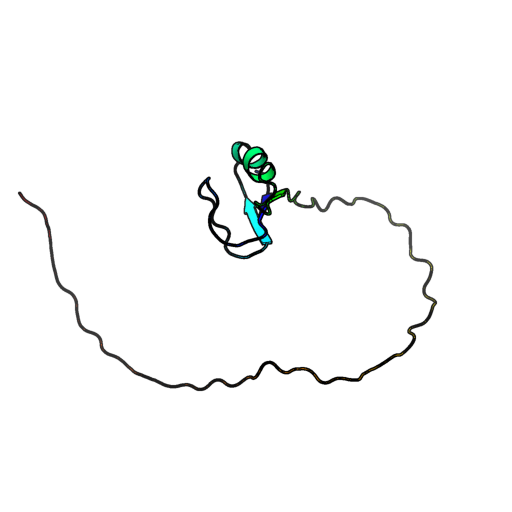 1
ATOM 648 O O . LYS A 1 87 ? 42.140 0.955 -11.497 1.00 55.34 87 LYS A O 1
ATOM 653 N N . THR A 1 88 ? 41.226 1.034 -9.471 1.00 57.03 88 THR A N 1
ATOM 654 C CA . THR A 1 88 ? 42.299 1.798 -8.822 1.00 57.03 88 THR A CA 1
ATOM 655 C C . THR A 1 88 ? 42.398 1.422 -7.352 1.00 57.03 88 THR A C 1
ATOM 657 O O . THR A 1 88 ? 41.407 1.216 -6.655 1.00 57.03 88 THR A O 1
ATOM 660 N N . THR A 1 89 ? 43.637 1.210 -6.943 1.00 50.44 89 THR A N 1
ATOM 661 C CA . THR A 1 89 ? 44.049 0.752 -5.629 1.00 50.44 89 THR A CA 1
ATOM 662 C C . THR A 1 89 ? 44.308 1.967 -4.743 1.00 50.44 89 THR A C 1
ATOM 664 O O . THR A 1 89 ? 44.816 2.971 -5.225 1.00 50.44 89 THR A O 1
ATOM 667 N N . ALA A 1 90 ? 43.999 1.815 -3.456 1.00 56.34 90 ALA A N 1
ATOM 668 C CA . ALA A 1 90 ? 44.629 2.438 -2.290 1.00 56.34 90 ALA A CA 1
ATOM 669 C C . ALA A 1 90 ? 44.931 3.955 -2.291 1.00 56.34 90 ALA A C 1
ATOM 671 O O . ALA A 1 90 ? 45.783 4.437 -3.030 1.00 56.34 90 ALA A O 1
ATOM 672 N N . ARG A 1 91 ? 44.496 4.637 -1.219 1.00 63.16 91 ARG A N 1
ATOM 673 C CA . ARG A 1 91 ? 45.426 5.031 -0.138 1.00 63.16 91 ARG A CA 1
ATOM 674 C C . ARG A 1 91 ? 44.709 5.578 1.104 1.00 63.16 91 ARG A C 1
ATOM 676 O O . ARG A 1 91 ? 44.043 6.601 1.090 1.00 63.16 91 ARG A O 1
ATOM 683 N N . LYS A 1 92 ? 44.936 4.838 2.187 1.00 56.38 92 LYS A N 1
ATOM 684 C CA . LYS A 1 92 ? 44.978 5.211 3.606 1.00 56.38 92 LYS A CA 1
ATOM 685 C C . LYS A 1 92 ? 45.569 6.609 3.861 1.00 56.38 92 LYS A C 1
ATOM 687 O O . LYS A 1 92 ? 46.681 6.844 3.411 1.00 56.38 92 LYS A O 1
ATOM 692 N N . THR A 1 93 ? 44.913 7.407 4.708 1.00 57.25 93 THR A N 1
ATOM 693 C CA . THR A 1 93 ? 45.504 8.353 5.692 1.00 57.25 93 THR A CA 1
ATOM 694 C C . THR A 1 93 ? 44.371 8.809 6.618 1.00 57.25 93 THR A C 1
ATOM 696 O O . THR A 1 93 ? 43.417 9.415 6.160 1.00 57.25 93 THR A O 1
ATOM 699 N N . THR A 1 94 ? 44.299 8.294 7.844 1.00 49.16 94 THR A N 1
ATOM 700 C CA . THR A 1 94 ? 44.922 8.831 9.072 1.00 49.16 94 THR A CA 1
ATOM 701 C C . THR A 1 94 ? 43.958 9.712 9.863 1.00 49.16 94 THR A C 1
ATOM 703 O O . THR A 1 94 ? 43.408 10.687 9.371 1.00 49.16 94 THR A O 1
ATOM 706 N N . ALA A 1 95 ? 43.790 9.292 11.113 1.00 51.19 95 ALA A N 1
ATOM 707 C CA . ALA A 1 95 ? 43.014 9.885 12.181 1.00 51.19 95 ALA A CA 1
ATOM 708 C C . ALA A 1 95 ? 43.480 11.285 12.599 1.00 51.19 95 ALA A C 1
ATOM 710 O O . ALA A 1 95 ? 44.621 11.666 12.332 1.00 51.19 95 ALA A O 1
ATOM 711 N N . SER A 1 96 ? 42.626 11.922 13.411 1.00 52.06 96 SER A N 1
ATOM 712 C CA . SER A 1 96 ? 42.855 13.020 14.377 1.00 52.06 96 SER A CA 1
ATOM 713 C C . SER A 1 96 ? 41.889 14.173 14.078 1.00 52.06 96 SER A C 1
ATOM 715 O O . SER A 1 96 ? 41.753 14.559 12.933 1.00 52.06 96 SER A O 1
ATOM 717 N N . ARG A 1 97 ? 41.207 14.806 15.031 1.00 54.47 97 ARG A N 1
ATOM 718 C CA . ARG A 1 97 ? 41.296 14.780 16.493 1.00 54.47 97 ARG A CA 1
ATOM 719 C C . ARG A 1 97 ? 40.134 15.625 17.038 1.00 54.47 97 ARG A C 1
ATOM 721 O O . ARG A 1 97 ? 39.856 16.669 16.472 1.00 54.47 97 ARG A O 1
ATOM 728 N N . LYS A 1 98 ? 39.632 15.207 18.202 1.00 49.88 98 LYS A N 1
ATOM 729 C CA . LYS A 1 98 ? 39.296 16.032 19.379 1.00 49.88 98 LYS A CA 1
ATOM 730 C C . LYS A 1 98 ? 38.231 17.145 19.283 1.00 49.88 98 LYS A C 1
ATOM 732 O O . LYS A 1 98 ? 38.448 18.179 18.673 1.00 49.88 98 LYS A O 1
ATOM 737 N N . THR A 1 99 ? 37.206 16.922 20.111 1.00 49.94 99 THR A N 1
ATOM 738 C CA . THR A 1 99 ? 36.648 17.831 21.132 1.00 49.94 99 THR A CA 1
ATOM 739 C C . THR A 1 99 ? 36.035 19.151 20.670 1.00 49.94 99 THR A C 1
ATOM 741 O O . THR A 1 99 ? 36.747 20.097 20.355 1.00 49.94 99 THR A O 1
ATOM 744 N N . VAL A 1 100 ? 34.711 19.255 20.807 1.00 51.31 100 VAL A N 1
ATOM 745 C CA . VAL A 1 100 ? 34.079 20.519 21.189 1.00 51.31 100 VAL A CA 1
ATOM 746 C C . VAL A 1 100 ? 33.374 20.276 22.525 1.00 51.31 100 VAL A C 1
ATOM 748 O O . VAL A 1 100 ? 32.361 19.591 22.609 1.00 51.31 100 VAL A O 1
ATOM 751 N N . GLU A 1 101 ? 34.021 20.726 23.590 1.00 56.12 101 GLU A N 1
ATOM 752 C CA . GLU A 1 101 ? 33.419 21.021 24.884 1.00 56.12 101 GLU A CA 1
ATOM 753 C C . GLU A 1 101 ? 34.031 22.360 25.303 1.00 56.12 101 GLU A C 1
ATOM 755 O O . GLU A 1 101 ? 35.219 22.586 25.062 1.00 56.12 101 GLU A O 1
ATOM 760 N N . GLU A 1 102 ? 33.191 23.189 25.916 1.00 52.75 102 GLU A N 1
ATOM 761 C CA . GLU A 1 102 ? 33.479 24.436 26.629 1.00 52.75 102 GLU A CA 1
ATOM 762 C C . GLU A 1 102 ? 33.196 25.743 25.868 1.00 52.75 102 GLU A C 1
ATOM 764 O O . GLU A 1 102 ? 33.783 26.045 24.826 1.00 52.75 102 GLU A O 1
ATOM 769 N N . GLY A 1 103 ? 32.267 26.514 26.445 1.00 43.19 103 GLY A N 1
ATOM 770 C CA . GLY A 1 103 ? 31.854 27.854 26.043 1.00 43.19 103 GLY A CA 1
ATOM 771 C C . GLY A 1 103 ? 30.435 28.162 26.486 1.00 43.19 103 GLY A C 1
ATOM 772 O O . GLY A 1 103 ? 29.621 28.437 25.582 1.00 43.19 103 GLY A O 1
#

pLDDT: mean 70.77, std 18.69, range [42.81, 94.19]

Foldseek 3Di:
DWKKFWQAFAADPVGDGAHGGRGIDDDDPVCVVVQVPPPPRRIDTDDPPPPPPDDDPPDDDDPDDDPDDDDPDDDDPDPDDDDDDDDDDDDDDDDDDDDDDDD

Secondary structure (DSSP, 8-state):
--EEEESS-EE-TT--EE-STT-EEE--TTTHHHHHT-TTTTEEEE-----------PPP----S--------------------------------------